Protein AF-A0A3S3PMH9-F1 (afdb_monomer)

Sequence (113 aa):
MSCTKAFTSRYGKGFGLFDTQSHFNIPNPVYGVIFYTTQLLICGFASSNLITNQIFMLLSLISNLLSLYLAYILFLLKTICIVCVALYTINFAMLIASIRRVNDIKKRKAKQE

Mean predicted aligned error: 6.06 Å

Radius of gyration: 16.72 Å; Cα contacts (8 Å, |Δi|>4): 84; chains: 1; bounding box: 39×24×50 Å

Solvent-accessible surface area (backbone atoms only — not comparable to full-atom values): 6188 Å² total; per-residue (Å²): 119,42,52,65,64,53,51,74,34,72,52,21,28,27,68,53,76,51,55,86,89,41,92,66,44,42,52,44,68,58,58,50,52,53,48,55,52,52,52,49,49,45,63,73,74,39,73,87,41,66,69,55,46,50,50,52,33,52,53,28,50,53,49,38,56,49,36,54,51,51,52,54,48,35,61,74,68,75,42,51,35,67,68,60,52,51,51,41,52,50,36,49,52,47,34,54,52,34,54,51,52,51,51,52,51,53,54,57,50,68,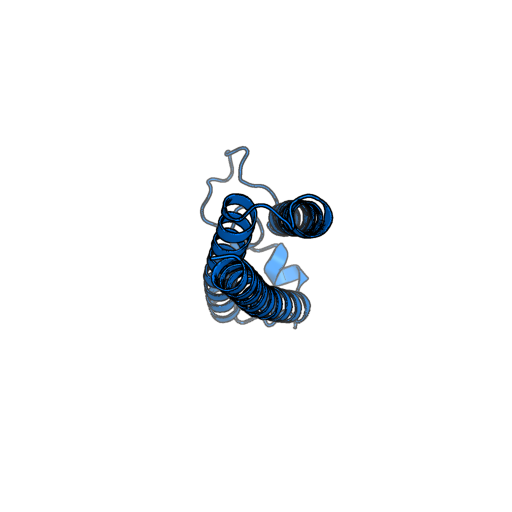72,75,110

Structure (mmCIF, N/CA/C/O backbone):
data_AF-A0A3S3PMH9-F1
#
_entry.id   AF-A0A3S3PMH9-F1
#
loop_
_atom_site.group_PDB
_atom_site.id
_atom_site.type_symbol
_atom_site.label_atom_id
_atom_site.label_alt_id
_atom_site.label_comp_id
_atom_site.label_asym_id
_atom_site.label_entity_id
_atom_site.label_seq_id
_atom_site.pdbx_PDB_ins_code
_atom_site.Cartn_x
_atom_site.Cartn_y
_atom_site.Cartn_z
_atom_site.occupancy
_atom_site.B_iso_or_equiv
_atom_site.auth_seq_id
_atom_site.auth_comp_id
_atom_site.auth_asym_id
_atom_site.auth_atom_id
_atom_site.pdbx_PDB_model_num
ATOM 1 N N . MET A 1 1 ? 1.229 -11.038 -19.593 1.00 62.34 1 MET A N 1
ATOM 2 C CA . MET A 1 1 ? 1.319 -11.158 -18.122 1.00 62.34 1 MET A CA 1
ATOM 3 C C . MET A 1 1 ? 2.782 -10.992 -17.718 1.00 62.34 1 MET A C 1
ATOM 5 O O . MET A 1 1 ? 3.521 -11.960 -17.782 1.00 62.34 1 MET A O 1
ATOM 9 N N . SER A 1 2 ? 3.258 -9.779 -17.416 1.00 78.44 2 SER A N 1
ATOM 10 C CA . SER A 1 2 ? 4.664 -9.572 -17.021 1.00 78.44 2 SER A CA 1
ATOM 11 C C . SER A 1 2 ? 4.746 -8.565 -15.886 1.00 78.44 2 SER A C 1
ATOM 13 O O . SER A 1 2 ? 4.559 -7.363 -16.087 1.00 78.44 2 SER A O 1
ATOM 15 N N . CYS A 1 3 ? 5.021 -9.076 -14.687 1.00 83.00 3 CYS A N 1
ATOM 16 C CA . CYS A 1 3 ? 5.271 -8.255 -13.508 1.00 83.00 3 CYS A CA 1
ATOM 17 C C . CYS A 1 3 ? 6.611 -7.524 -13.606 1.00 83.00 3 CYS A C 1
ATOM 19 O O . CYS A 1 3 ? 6.699 -6.376 -13.182 1.00 83.00 3 CYS A O 1
ATOM 21 N N . THR A 1 4 ? 7.612 -8.123 -14.259 1.00 85.25 4 THR A N 1
ATOM 22 C CA . THR A 1 4 ? 8.896 -7.470 -14.535 1.00 85.25 4 THR A CA 1
ATOM 23 C C . THR A 1 4 ? 8.684 -6.159 -15.281 1.00 85.25 4 THR A C 1
ATOM 25 O O . THR A 1 4 ? 9.148 -5.129 -14.817 1.00 85.25 4 THR A O 1
ATOM 28 N N . LYS A 1 5 ? 7.877 -6.158 -16.353 1.00 82.44 5 LYS A N 1
ATOM 29 C CA . LYS A 1 5 ? 7.584 -4.941 -17.128 1.00 82.44 5 LYS A CA 1
ATOM 30 C C . LYS A 1 5 ? 6.896 -3.850 -16.297 1.00 82.44 5 LYS A C 1
ATOM 32 O O . LYS A 1 5 ? 7.162 -2.670 -16.505 1.00 82.44 5 LYS A O 1
ATOM 37 N N . ALA A 1 6 ? 6.022 -4.231 -15.362 1.00 82.62 6 ALA A N 1
ATOM 38 C CA . ALA A 1 6 ? 5.381 -3.281 -14.455 1.00 82.62 6 ALA A CA 1
ATOM 39 C C . ALA A 1 6 ? 6.401 -2.658 -13.482 1.00 82.62 6 ALA A C 1
ATOM 41 O O . ALA A 1 6 ? 6.434 -1.437 -13.333 1.00 82.62 6 ALA A O 1
ATOM 42 N N . PHE A 1 7 ? 7.282 -3.470 -12.886 1.00 83.50 7 PHE A N 1
ATOM 43 C CA . PHE A 1 7 ? 8.285 -3.008 -11.919 1.00 83.50 7 PHE A CA 1
ATOM 44 C C . PHE A 1 7 ? 9.476 -2.269 -12.538 1.00 83.50 7 PHE A C 1
ATOM 46 O O . PHE A 1 7 ? 10.029 -1.380 -11.899 1.00 83.50 7 PHE A O 1
ATOM 53 N N . THR A 1 8 ? 9.867 -2.593 -13.771 1.00 83.88 8 THR A N 1
ATOM 54 C CA . THR A 1 8 ? 10.949 -1.891 -14.481 1.00 83.88 8 THR A CA 1
ATOM 55 C C . THR A 1 8 ? 10.478 -0.605 -15.155 1.00 83.88 8 THR A C 1
ATOM 57 O O . THR A 1 8 ? 11.298 0.151 -15.670 1.00 83.88 8 THR A O 1
ATOM 60 N N . SER A 1 9 ? 9.167 -0.352 -15.190 1.00 84.88 9 SER A N 1
ATOM 61 C CA . SER A 1 9 ? 8.626 0.896 -15.721 1.00 84.88 9 SER A CA 1
ATOM 62 C C . SER A 1 9 ? 8.984 2.091 -14.832 1.00 84.88 9 SER A C 1
ATOM 64 O O . SER A 1 9 ? 9.280 1.935 -13.646 1.00 84.88 9 SER A O 1
ATOM 66 N N . ARG A 1 10 ? 8.868 3.308 -15.379 1.00 82.25 10 ARG A N 1
ATOM 67 C CA . ARG A 1 10 ? 9.028 4.558 -14.612 1.00 82.25 10 ARG A CA 1
ATOM 68 C C . ARG A 1 10 ? 8.127 4.606 -13.372 1.00 82.25 10 ARG A C 1
ATOM 70 O O . ARG A 1 10 ? 8.512 5.185 -12.367 1.00 82.25 10 ARG A O 1
ATOM 77 N N . TYR A 1 11 ? 6.962 3.967 -13.428 1.00 84.25 11 TYR A N 1
ATOM 78 C CA . TYR A 1 11 ? 6.000 3.938 -12.330 1.00 84.25 11 TYR A CA 1
ATOM 79 C C . TYR A 1 11 ? 6.329 2.907 -11.251 1.00 84.25 11 TYR A C 1
ATOM 81 O O . TYR A 1 11 ? 5.714 2.942 -10.191 1.00 84.25 11 TYR A O 1
ATOM 89 N N . GLY A 1 12 ? 7.279 1.996 -11.493 1.00 83.12 12 GLY A N 1
ATOM 90 C CA . GLY A 1 12 ? 7.733 1.000 -10.518 1.00 83.12 12 GLY A CA 1
ATOM 91 C C . GLY A 1 12 ? 8.621 1.572 -9.407 1.00 83.12 12 GLY A C 1
ATOM 92 O O . GLY A 1 12 ? 8.861 0.887 -8.408 1.00 83.12 12 GLY A O 1
ATOM 93 N N . LYS A 1 13 ? 9.079 2.820 -9.559 1.00 86.06 13 LYS A N 1
ATOM 94 C CA . LYS A 1 13 ? 9.837 3.579 -8.560 1.00 86.06 13 LYS A CA 1
ATOM 95 C C . LYS A 1 13 ? 9.110 4.881 -8.238 1.00 86.06 13 LYS A C 1
ATOM 97 O O . LYS A 1 13 ? 8.632 5.556 -9.149 1.00 86.06 13 LYS A O 1
ATOM 102 N N . GLY A 1 14 ? 8.991 5.205 -6.951 1.00 83.56 14 GLY A N 1
ATOM 103 C CA . GLY A 1 14 ? 8.371 6.444 -6.475 1.00 83.56 14 GLY A CA 1
ATOM 104 C C . GLY A 1 14 ? 6.983 6.731 -7.066 1.00 83.56 14 GLY A C 1
ATOM 105 O O . GLY A 1 14 ? 6.631 7.893 -7.263 1.00 83.56 14 GLY A O 1
ATOM 106 N N . PHE A 1 15 ? 6.224 5.696 -7.444 1.00 84.44 15 PHE A N 1
ATOM 107 C CA . PHE A 1 15 ? 4.929 5.805 -8.133 1.00 84.44 15 PHE A CA 1
ATOM 108 C C . PHE A 1 15 ? 4.951 6.605 -9.452 1.00 84.44 15 PHE A C 1
ATOM 110 O O . PHE A 1 15 ? 3.898 6.940 -9.984 1.00 84.44 15 PHE A O 1
ATOM 117 N N . GLY A 1 16 ? 6.134 6.907 -9.999 1.00 81.62 16 GLY A N 1
ATOM 118 C CA . GLY A 1 16 ? 6.307 7.813 -11.138 1.00 81.62 16 GLY A CA 1
ATOM 119 C C . GLY A 1 16 ? 5.986 9.284 -10.842 1.00 81.62 16 GLY A C 1
ATOM 120 O O . GLY A 1 16 ? 5.883 10.066 -11.787 1.00 81.62 16 GLY A O 1
ATOM 121 N N . LEU A 1 17 ? 5.830 9.654 -9.565 1.00 80.81 17 LEU A N 1
ATOM 122 C CA . LEU A 1 17 ? 5.522 11.015 -9.107 1.00 80.81 17 LEU A CA 1
ATOM 123 C C . LEU A 1 17 ? 6.774 11.788 -8.671 1.00 80.81 17 LEU A C 1
ATOM 125 O O . LEU A 1 17 ? 6.801 13.012 -8.762 1.00 80.81 17 LEU A O 1
ATOM 129 N N . PHE A 1 18 ? 7.804 11.082 -8.202 1.00 80.44 18 PHE A N 1
ATOM 130 C CA . PHE A 1 18 ? 9.046 11.688 -7.721 1.00 80.44 18 PHE A CA 1
ATOM 131 C C . PHE A 1 18 ? 10.108 11.768 -8.823 1.00 80.44 18 PHE A C 1
ATOM 133 O O . PHE A 1 18 ? 10.189 10.899 -9.696 1.00 80.44 18 PHE A O 1
ATOM 140 N N . ASP A 1 19 ? 10.928 12.823 -8.780 1.00 75.88 19 ASP A N 1
ATOM 141 C CA . ASP A 1 19 ? 12.045 12.991 -9.708 1.00 75.88 19 ASP A CA 1
ATOM 142 C C . ASP A 1 19 ? 13.160 11.967 -9.445 1.00 75.88 19 ASP A C 1
ATOM 144 O O . ASP A 1 19 ? 13.362 11.500 -8.323 1.00 75.88 19 ASP A O 1
ATOM 148 N N . THR A 1 20 ? 13.901 11.623 -10.495 1.00 69.69 20 THR A N 1
ATOM 149 C CA . THR A 1 20 ? 14.892 10.543 -10.494 1.00 69.69 20 THR A CA 1
ATOM 150 C C . THR A 1 20 ? 16.061 10.763 -9.538 1.00 69.69 20 THR A C 1
ATOM 152 O O . THR A 1 20 ? 16.613 9.782 -9.043 1.00 69.69 20 THR A O 1
ATOM 155 N N . GLN A 1 21 ? 16.385 12.026 -9.251 1.00 73.12 21 GLN A N 1
ATOM 156 C CA . GLN A 1 21 ? 17.439 12.453 -8.326 1.00 73.12 21 GLN A CA 1
ATOM 157 C C . GLN A 1 21 ? 16.965 12.528 -6.864 1.00 73.12 21 GLN A C 1
ATOM 159 O O . GLN A 1 21 ? 17.762 12.763 -5.960 1.00 73.12 21 GLN A O 1
ATOM 164 N N . SER A 1 22 ? 15.667 12.352 -6.603 1.00 74.56 22 SER A N 1
ATOM 165 C CA . SER A 1 22 ? 15.126 12.442 -5.249 1.00 74.56 22 SER A CA 1
ATOM 166 C C . SER A 1 22 ? 15.400 11.165 -4.450 1.00 74.56 22 SER A C 1
ATOM 168 O O . SER A 1 22 ? 15.203 10.056 -4.947 1.00 74.56 22 SER A O 1
ATOM 170 N N . HIS A 1 23 ? 15.742 11.307 -3.165 1.00 77.44 23 HIS A N 1
ATOM 171 C CA . HIS A 1 23 ? 15.845 10.183 -2.220 1.00 77.44 23 HIS A CA 1
ATOM 172 C C . HIS A 1 23 ? 14.540 9.371 -2.091 1.00 77.44 23 HIS A C 1
ATOM 174 O O . HIS A 1 23 ? 14.573 8.216 -1.673 1.00 77.44 23 HIS A O 1
ATOM 180 N N . PHE A 1 24 ? 13.396 9.945 -2.485 1.00 78.00 24 PHE A N 1
ATOM 181 C CA . PHE A 1 24 ? 12.095 9.270 -2.520 1.00 78.00 24 PHE A CA 1
ATOM 182 C C . PHE A 1 24 ? 11.854 8.462 -3.810 1.00 78.00 24 PHE A C 1
ATOM 184 O O . PHE A 1 24 ? 10.797 7.865 -3.985 1.00 78.00 24 PHE A O 1
ATOM 191 N N . ASN A 1 25 ? 12.820 8.377 -4.724 1.00 83.50 25 ASN A N 1
ATOM 192 C CA . ASN A 1 25 ? 12.714 7.536 -5.917 1.00 83.50 25 ASN A CA 1
ATOM 193 C C . ASN A 1 25 ? 13.141 6.077 -5.649 1.00 83.50 25 ASN A C 1
ATOM 195 O O . ASN A 1 25 ? 13.967 5.495 -6.357 1.00 83.50 25 ASN A O 1
ATOM 199 N N . ILE A 1 26 ? 12.583 5.473 -4.601 1.0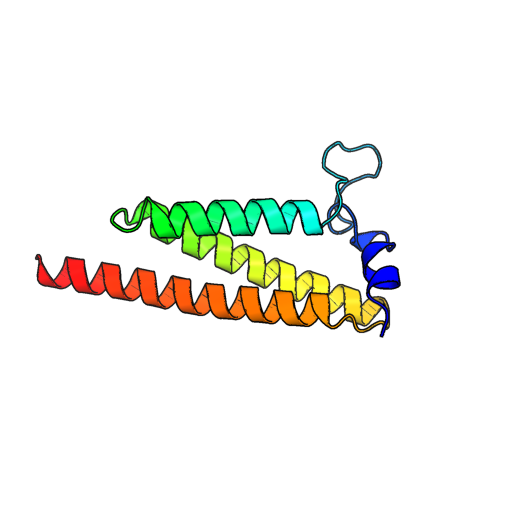0 87.56 26 ILE A N 1
ATOM 200 C CA . ILE A 1 26 ? 12.822 4.069 -4.244 1.00 87.56 26 ILE A CA 1
ATOM 201 C C . ILE A 1 26 ? 11.744 3.149 -4.847 1.00 87.56 26 ILE A C 1
ATOM 203 O O . ILE A 1 26 ? 10.661 3.615 -5.214 1.00 87.56 26 ILE A O 1
ATOM 207 N N . PRO A 1 27 ? 12.007 1.835 -4.989 1.00 88.56 27 PRO A N 1
ATOM 208 C CA . PRO A 1 27 ? 11.042 0.900 -5.566 1.00 88.56 27 PRO A CA 1
ATOM 209 C C . PRO A 1 27 ? 9.722 0.851 -4.781 1.00 88.56 27 PRO A C 1
ATOM 211 O O . PRO A 1 27 ? 9.731 0.733 -3.556 1.00 88.56 27 PRO A O 1
ATOM 214 N N . ASN A 1 28 ? 8.583 0.836 -5.483 1.00 90.25 28 ASN A N 1
ATOM 215 C CA . ASN A 1 28 ? 7.246 0.778 -4.870 1.00 90.25 28 ASN A CA 1
ATOM 216 C C . ASN A 1 28 ? 7.060 -0.350 -3.831 1.00 90.25 28 ASN A C 1
ATOM 218 O O . ASN A 1 28 ? 6.422 -0.102 -2.806 1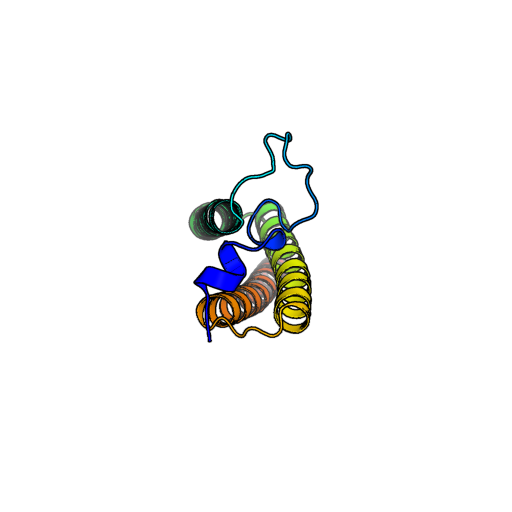.00 90.25 28 ASN A O 1
ATOM 222 N N . PRO A 1 29 ? 7.610 -1.571 -4.027 1.00 89.06 29 PRO A N 1
ATOM 223 C CA . PRO A 1 29 ? 7.522 -2.631 -3.024 1.00 89.06 29 PRO A CA 1
ATOM 224 C C . PRO A 1 29 ? 8.068 -2.243 -1.650 1.00 89.06 29 PRO A C 1
ATOM 226 O O . PRO A 1 29 ? 7.540 -2.714 -0.650 1.00 89.06 29 PRO A O 1
ATOM 229 N N . VAL A 1 30 ? 9.076 -1.365 -1.579 1.00 91.06 30 VAL A N 1
ATOM 230 C CA . VAL A 1 30 ? 9.654 -0.913 -0.304 1.00 91.06 30 VAL A CA 1
ATOM 231 C C . VAL A 1 30 ? 8.615 -0.138 0.506 1.00 91.06 30 VAL A C 1
ATOM 233 O O . VAL A 1 30 ? 8.425 -0.423 1.686 1.00 91.06 30 VAL A O 1
ATOM 236 N N . TYR A 1 31 ? 7.863 0.762 -0.138 1.00 90.06 31 TYR A N 1
ATOM 237 C CA . TYR A 1 31 ? 6.735 1.448 0.502 1.00 90.06 31 TYR A CA 1
ATOM 238 C C . TYR A 1 31 ? 5.672 0.465 0.989 1.00 90.06 31 TYR A C 1
ATOM 240 O O . TYR A 1 31 ? 5.148 0.624 2.087 1.00 90.06 31 TYR A O 1
ATOM 248 N N . GLY A 1 32 ? 5.385 -0.572 0.197 1.00 91.00 32 GLY A N 1
ATOM 249 C CA . GLY A 1 32 ? 4.459 -1.636 0.583 1.00 91.00 32 GLY A CA 1
ATOM 250 C C . GLY A 1 32 ? 4.916 -2.385 1.836 1.00 91.00 32 GLY A C 1
ATOM 251 O O . GLY A 1 32 ? 4.127 -2.564 2.758 1.00 91.00 32 GLY A O 1
ATOM 252 N N . VAL A 1 33 ? 6.189 -2.782 1.909 1.00 92.25 33 VAL A N 1
ATOM 253 C CA . VAL A 1 33 ? 6.750 -3.477 3.081 1.00 92.25 33 VAL A CA 1
ATOM 254 C C . VAL A 1 33 ? 6.662 -2.605 4.330 1.00 92.25 33 VAL A C 1
ATOM 256 O O . VAL A 1 33 ? 6.207 -3.084 5.370 1.00 92.25 33 VAL A O 1
ATOM 259 N N . ILE A 1 34 ? 7.041 -1.328 4.229 1.00 92.75 34 ILE A N 1
ATOM 260 C CA . ILE A 1 34 ? 6.940 -0.377 5.345 1.00 92.75 34 ILE A CA 1
ATOM 261 C C . ILE A 1 34 ? 5.480 -0.260 5.793 1.00 92.75 34 ILE A C 1
ATOM 263 O O . ILE A 1 34 ? 5.186 -0.438 6.973 1.00 92.75 34 ILE A O 1
ATOM 267 N N . PHE A 1 35 ? 4.560 -0.058 4.847 1.00 92.00 35 PHE A N 1
ATOM 268 C CA . PHE A 1 35 ? 3.129 0.046 5.113 1.00 92.00 3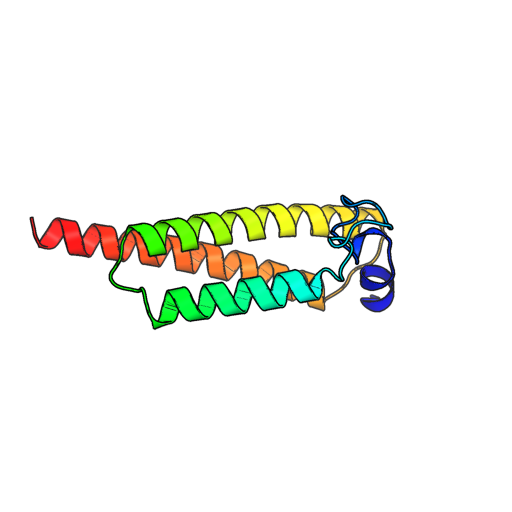5 PHE A CA 1
ATOM 269 C C . PHE A 1 35 ? 2.583 -1.185 5.844 1.00 92.00 35 PHE A C 1
ATOM 271 O O . PHE A 1 35 ? 2.024 -1.049 6.931 1.00 92.00 35 PHE A O 1
ATOM 278 N N . TYR A 1 36 ? 2.778 -2.391 5.302 1.00 92.00 36 TYR A N 1
ATOM 279 C CA . TYR A 1 36 ? 2.256 -3.615 5.913 1.00 92.00 36 TYR A CA 1
ATOM 280 C C . TYR A 1 36 ? 2.883 -3.896 7.282 1.00 92.00 36 TYR A C 1
ATOM 282 O O . TYR A 1 36 ? 2.181 -4.349 8.186 1.00 92.00 36 TYR A O 1
ATOM 290 N N . THR A 1 37 ? 4.167 -3.575 7.467 1.00 92.69 37 THR A N 1
ATOM 291 C CA . THR A 1 37 ? 4.847 -3.711 8.764 1.00 92.69 37 THR A CA 1
ATOM 292 C C . THR A 1 37 ? 4.243 -2.765 9.801 1.00 92.69 37 THR A C 1
ATOM 294 O O . THR A 1 37 ? 3.868 -3.204 10.887 1.00 92.69 37 THR A O 1
ATOM 297 N N . THR A 1 38 ? 4.065 -1.483 9.468 1.00 90.44 38 THR A N 1
ATOM 298 C CA . THR A 1 38 ? 3.417 -0.506 10.359 1.00 90.44 38 THR A CA 1
ATOM 299 C C . THR A 1 38 ? 1.991 -0.930 10.710 1.00 90.44 38 THR A C 1
ATOM 301 O O . THR A 1 38 ? 1.589 -0.875 11.872 1.00 90.44 38 THR A O 1
ATOM 304 N N . GLN A 1 39 ? 1.237 -1.413 9.725 1.00 89.50 39 GLN A N 1
ATOM 305 C CA . GLN A 1 39 ? -0.143 -1.851 9.893 1.00 89.50 39 GLN A CA 1
ATOM 306 C C . GLN A 1 39 ? -0.242 -3.082 10.811 1.00 89.50 39 GLN A C 1
ATOM 308 O O . GLN A 1 39 ? -1.123 -3.150 11.673 1.00 89.50 39 GLN A O 1
ATOM 313 N N . LEU A 1 40 ? 0.700 -4.023 10.694 1.00 90.19 40 LEU A N 1
ATOM 314 C CA . LEU A 1 40 ? 0.813 -5.176 11.586 1.00 90.19 40 LEU A CA 1
ATOM 315 C C . LEU A 1 40 ? 1.127 -4.751 13.029 1.00 90.19 40 LEU A C 1
ATOM 317 O O . LEU A 1 40 ? 0.472 -5.221 13.960 1.00 90.19 40 LEU A O 1
ATOM 321 N N . LEU A 1 41 ? 2.073 -3.825 13.217 1.00 90.06 41 LEU A N 1
ATOM 322 C CA . LEU A 1 41 ? 2.430 -3.303 14.540 1.00 90.06 41 LEU A CA 1
ATOM 323 C C . LEU A 1 41 ? 1.249 -2.591 15.209 1.00 90.06 41 LEU A C 1
ATOM 325 O O . LEU A 1 41 ? 0.957 -2.842 16.378 1.00 90.06 41 LEU A O 1
ATOM 329 N N . ILE A 1 42 ? 0.517 -1.761 14.463 1.00 87.31 42 ILE A N 1
ATOM 330 C CA . ILE A 1 42 ? -0.695 -1.101 14.964 1.00 87.31 42 ILE A CA 1
ATOM 331 C C . ILE A 1 42 ? -1.744 -2.139 15.382 1.00 87.31 42 ILE A C 1
ATOM 333 O O . ILE A 1 42 ? -2.341 -2.028 16.456 1.00 87.31 42 ILE A O 1
ATOM 337 N N . CYS A 1 43 ? -1.948 -3.163 14.552 1.00 84.06 43 CYS A N 1
ATOM 338 C CA . CYS A 1 43 ? -2.906 -4.227 14.816 1.00 84.06 43 CYS A CA 1
ATOM 339 C C . CYS A 1 43 ? -2.587 -4.986 16.116 1.00 84.06 43 CYS A C 1
ATOM 341 O O . CYS A 1 43 ? -3.513 -5.245 16.892 1.00 84.06 43 CYS A O 1
ATOM 343 N N . GLY A 1 44 ? -1.307 -5.307 16.346 1.00 84.12 44 GLY A N 1
ATOM 344 C CA . GLY A 1 44 ? -0.837 -6.092 17.490 1.00 84.12 44 GLY A CA 1
ATOM 345 C C . GLY A 1 44 ? -0.718 -5.308 18.798 1.00 84.12 44 GLY A C 1
ATOM 346 O O . GLY A 1 44 ? -1.169 -5.787 19.833 1.00 84.12 44 GLY A O 1
ATOM 347 N N . PHE A 1 45 ? -0.157 -4.096 18.767 1.00 79.06 45 PHE A N 1
ATOM 348 C CA . PHE A 1 45 ? 0.193 -3.362 19.992 1.00 79.06 45 PHE A CA 1
ATOM 349 C C . PHE A 1 45 ? -0.835 -2.312 20.417 1.00 79.06 45 PHE A C 1
ATOM 351 O O . PHE A 1 45 ? -0.932 -1.991 21.598 1.00 79.06 45 PHE A O 1
ATOM 358 N N . ALA A 1 46 ? -1.617 -1.761 19.488 1.00 70.69 46 ALA A N 1
ATOM 359 C CA . ALA A 1 46 ? -2.399 -0.550 19.739 1.00 70.69 46 ALA A CA 1
ATOM 360 C C . ALA A 1 46 ? -3.916 -0.750 19.577 1.00 70.69 46 ALA A C 1
ATOM 362 O O . ALA A 1 46 ? -4.657 0.180 19.248 1.00 70.69 46 ALA A O 1
ATOM 363 N N . SER A 1 47 ? -4.406 -1.966 19.851 1.00 67.94 47 SER A N 1
ATOM 364 C CA . SER A 1 47 ? -5.816 -2.321 19.658 1.00 67.94 47 SER A CA 1
ATOM 365 C C . SER A 1 47 ? -6.804 -1.517 20.504 1.00 67.94 47 SER A C 1
ATOM 367 O O . SER A 1 47 ? -7.949 -1.355 20.087 1.00 67.94 47 SER A O 1
ATOM 369 N N . SER A 1 48 ? -6.401 -1.044 21.681 1.00 69.88 48 SER A N 1
ATOM 370 C CA . SER A 1 48 ? -7.279 -0.353 22.633 1.00 69.88 48 SER A CA 1
ATOM 371 C C . SER A 1 48 ? -7.449 1.142 22.3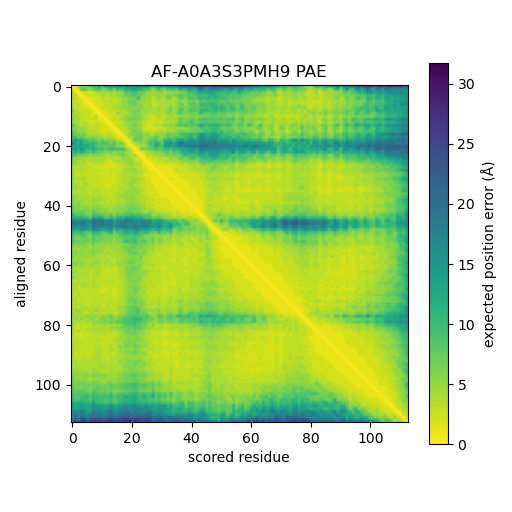41 1.00 69.88 48 SER A C 1
ATOM 373 O O . SER A 1 48 ? -8.415 1.749 22.802 1.00 69.88 48 SER A O 1
ATOM 375 N N . ASN A 1 49 ? -6.555 1.742 21.549 1.00 78.88 49 ASN A N 1
ATOM 376 C CA . ASN A 1 49 ? -6.514 3.187 21.340 1.00 78.88 49 ASN A CA 1
ATOM 377 C C . ASN A 1 49 ? -7.320 3.603 20.103 1.00 78.88 49 ASN A C 1
ATOM 379 O O . ASN A 1 49 ? -7.011 3.218 18.975 1.00 78.88 49 ASN A O 1
ATOM 383 N N . LEU A 1 50 ? -8.343 4.440 20.290 1.00 78.81 50 LEU A N 1
ATOM 384 C CA . LEU A 1 50 ? -9.193 4.930 19.193 1.00 78.81 50 LEU A CA 1
ATOM 385 C C . LEU A 1 50 ? -8.418 5.696 18.126 1.00 78.81 50 LEU A C 1
ATOM 387 O O . LEU A 1 50 ? -8.638 5.464 16.941 1.00 78.81 50 LEU A O 1
ATOM 391 N N . ILE A 1 51 ? -7.505 6.570 18.549 1.00 83.38 51 ILE A N 1
ATOM 392 C CA . ILE A 1 51 ? -6.691 7.399 17.651 1.00 83.38 51 ILE A CA 1
ATOM 393 C C . ILE A 1 51 ? -5.868 6.502 16.722 1.00 83.38 51 ILE A C 1
ATOM 395 O O . ILE A 1 51 ? -5.872 6.677 15.507 1.00 83.38 51 ILE A O 1
ATOM 399 N N . THR A 1 52 ? -5.228 5.470 17.272 1.00 85.69 52 THR A N 1
ATOM 400 C CA . THR A 1 52 ? -4.418 4.538 16.486 1.00 85.69 52 THR A CA 1
ATOM 401 C C . THR A 1 52 ? -5.260 3.741 15.487 1.00 85.69 52 THR A C 1
ATOM 403 O O . THR A 1 52 ? -4.847 3.545 14.347 1.00 85.69 52 THR A O 1
ATOM 406 N N . ASN A 1 53 ? -6.476 3.339 15.866 1.00 83.38 53 ASN A N 1
ATOM 407 C CA . ASN A 1 53 ? -7.400 2.668 14.949 1.00 83.38 53 ASN A CA 1
ATOM 408 C C . ASN A 1 53 ? -7.951 3.613 13.860 1.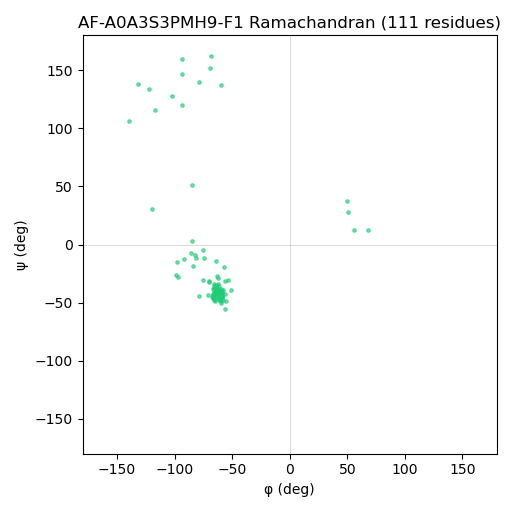00 83.38 53 ASN A C 1
ATOM 410 O O . ASN A 1 53 ? -8.199 3.171 12.738 1.00 83.38 53 ASN A O 1
ATOM 414 N N . GLN A 1 54 ? -8.109 4.910 14.144 1.00 85.62 54 GLN A N 1
ATOM 415 C CA . GLN A 1 54 ? -8.438 5.911 13.122 1.00 85.62 54 GLN A CA 1
ATOM 416 C C . GLN A 1 54 ? -7.286 6.097 12.126 1.00 85.62 54 GLN A C 1
ATOM 418 O O . GLN A 1 54 ? -7.525 6.093 10.920 1.00 85.62 54 GLN A O 1
ATOM 423 N N . ILE A 1 55 ? -6.040 6.175 12.608 1.00 88.06 55 ILE A N 1
ATOM 424 C CA . ILE A 1 55 ? -4.843 6.222 11.753 1.00 88.06 55 ILE A CA 1
ATOM 425 C C . ILE A 1 55 ? -4.765 4.969 10.871 1.00 88.06 55 ILE A C 1
ATOM 427 O O . ILE A 1 55 ? -4.565 5.080 9.665 1.00 88.06 55 ILE A O 1
ATOM 431 N N . PHE A 1 56 ? -5.001 3.783 11.440 1.00 88.88 56 PHE A N 1
ATOM 432 C CA . PHE A 1 56 ? -5.049 2.516 10.702 1.00 88.88 56 PHE A CA 1
ATOM 433 C C . PHE A 1 56 ? -6.076 2.542 9.557 1.00 88.88 56 PHE A C 1
ATOM 435 O O . PHE A 1 56 ? -5.788 2.066 8.453 1.00 88.88 56 PHE A O 1
ATOM 442 N N . MET A 1 57 ? -7.263 3.110 9.799 1.00 88.88 57 MET A N 1
ATOM 443 C CA . MET A 1 57 ? -8.297 3.280 8.774 1.00 88.88 57 MET A CA 1
ATOM 444 C C . MET A 1 57 ? -7.850 4.261 7.682 1.00 88.88 57 MET A C 1
ATOM 446 O O . MET A 1 57 ? -7.965 3.942 6.500 1.00 88.88 57 MET A O 1
ATOM 450 N N . LEU A 1 58 ? -7.302 5.420 8.062 1.00 91.25 58 LEU A N 1
ATOM 451 C CA . LEU A 1 58 ? -6.831 6.434 7.116 1.00 91.25 58 LEU A CA 1
ATOM 452 C C . LEU A 1 58 ? -5.721 5.884 6.208 1.00 91.25 58 LEU A C 1
ATOM 454 O O . LEU A 1 58 ? -5.783 6.037 4.990 1.00 91.25 58 LEU A O 1
ATOM 458 N N . LEU A 1 59 ? -4.750 5.176 6.787 1.00 90.56 59 LEU A N 1
ATOM 459 C CA . LEU A 1 59 ? -3.684 4.492 6.055 1.00 90.56 59 LEU A CA 1
ATOM 460 C C . LEU A 1 59 ? -4.247 3.455 5.070 1.00 90.56 59 LEU A C 1
ATOM 462 O O . LEU A 1 59 ? -3.830 3.411 3.911 1.00 90.56 59 LEU A O 1
ATOM 466 N N . SER A 1 60 ? -5.240 2.665 5.493 1.00 91.06 60 SER A N 1
ATOM 467 C CA . SER A 1 60 ? -5.909 1.686 4.620 1.00 91.06 60 SER A CA 1
ATOM 468 C C . SER A 1 60 ? -6.643 2.356 3.453 1.00 91.06 60 SER A C 1
ATOM 470 O O . SER A 1 60 ? -6.611 1.848 2.330 1.00 91.06 60 SER A O 1
ATOM 472 N N . LEU A 1 61 ? -7.279 3.507 3.693 1.00 92.94 61 LEU A N 1
ATOM 473 C CA . LEU A 1 61 ? -7.965 4.286 2.661 1.00 92.94 61 LEU A CA 1
ATOM 474 C C . LEU A 1 61 ? -6.975 4.833 1.625 1.00 92.94 61 LEU A C 1
ATOM 476 O O . LEU A 1 61 ? -7.179 4.647 0.426 1.00 92.94 61 LEU A O 1
ATOM 480 N N . ILE A 1 62 ? -5.876 5.440 2.082 1.00 92.06 62 ILE A N 1
ATOM 481 C CA . ILE A 1 62 ? -4.811 5.955 1.208 1.00 92.06 62 ILE A CA 1
ATOM 482 C C . ILE A 1 62 ? -4.228 4.823 0.352 1.00 92.06 62 ILE A C 1
ATOM 484 O O . ILE A 1 62 ? -4.078 4.984 -0.858 1.00 92.06 62 ILE A O 1
ATOM 488 N N . SER A 1 63 ? -3.970 3.653 0.944 1.00 91.69 63 SER A N 1
ATOM 489 C CA . SER A 1 63 ? -3.461 2.484 0.212 1.00 91.69 63 SER A CA 1
ATOM 490 C C . SER A 1 63 ? -4.432 1.989 -0.873 1.00 91.69 63 SER A C 1
ATOM 492 O O . SER A 1 63 ? -4.008 1.562 -1.951 1.00 91.69 63 SER A O 1
ATOM 494 N N . ASN A 1 64 ? -5.746 2.101 -0.653 1.00 92.62 64 ASN A N 1
ATOM 495 C CA . ASN A 1 64 ? -6.751 1.768 -1.669 1.00 92.62 64 ASN A CA 1
ATOM 496 C C . ASN A 1 64 ? -6.791 2.785 -2.812 1.00 92.62 64 ASN A C 1
ATOM 498 O O . ASN A 1 64 ? -6.808 2.382 -3.974 1.00 92.62 64 ASN A O 1
ATOM 502 N N . LEU A 1 65 ? -6.743 4.086 -2.509 1.00 93.50 65 LEU A N 1
ATOM 503 C CA . LEU A 1 65 ? -6.644 5.132 -3.535 1.00 93.50 65 LEU A CA 1
ATOM 504 C C . LEU A 1 65 ? -5.387 4.945 -4.393 1.00 93.50 65 LEU A C 1
ATOM 506 O O . LEU A 1 65 ? -5.443 5.015 -5.620 1.00 93.50 65 LEU A O 1
ATOM 510 N N . LEU A 1 66 ? -4.268 4.622 -3.747 1.00 90.81 66 LEU A N 1
ATOM 511 C CA . LEU A 1 66 ? -3.019 4.313 -4.427 1.00 90.81 66 LEU A CA 1
ATOM 512 C C . LEU A 1 66 ? -3.144 3.049 -5.289 1.00 90.81 66 LEU A C 1
ATOM 514 O O . LEU A 1 66 ? -2.697 3.036 -6.429 1.00 90.81 66 LEU A O 1
ATOM 518 N N . SER A 1 67 ? -3.816 2.006 -4.801 1.00 91.62 67 SER A N 1
ATOM 519 C CA . SER A 1 67 ? -4.071 0.783 -5.578 1.00 91.62 67 SER A CA 1
ATOM 520 C C . SER A 1 67 ? -4.894 1.060 -6.842 1.00 91.62 67 SER A C 1
ATOM 522 O O . SER A 1 67 ? -4.548 0.549 -7.905 1.00 91.62 67 SER A O 1
ATOM 524 N N . LEU A 1 68 ? -5.920 1.917 -6.763 1.00 92.12 68 LEU A N 1
ATOM 525 C CA . LEU A 1 68 ? -6.690 2.370 -7.930 1.00 92.12 68 LEU A CA 1
ATOM 526 C C . LEU A 1 68 ? -5.814 3.143 -8.926 1.00 92.12 68 LEU A C 1
ATOM 528 O O . LEU A 1 68 ? -5.892 2.899 -10.131 1.00 92.12 68 LEU A O 1
ATOM 532 N N . TYR A 1 69 ? -4.940 4.023 -8.429 1.00 90.81 69 TYR A N 1
ATOM 533 C CA . TYR A 1 69 ? -3.979 4.747 -9.262 1.00 90.81 69 TYR A CA 1
ATOM 534 C C . TYR A 1 69 ? -3.034 3.792 -10.002 1.00 90.81 69 TYR A C 1
ATOM 536 O O . TYR A 1 69 ? -2.912 3.873 -11.225 1.00 90.81 69 TYR A O 1
ATOM 544 N N . LEU A 1 70 ? -2.403 2.839 -9.305 1.00 88.75 70 LEU A N 1
ATOM 545 C CA . LEU A 1 70 ? -1.532 1.878 -9.981 1.00 88.75 70 LEU A CA 1
ATOM 546 C C . LEU A 1 70 ? -2.318 0.965 -10.934 1.00 88.75 70 LEU A C 1
ATOM 548 O O . LEU A 1 70 ? -1.802 0.638 -11.999 1.00 88.75 70 LEU A O 1
ATOM 552 N N . ALA A 1 71 ? -3.554 0.577 -10.610 1.00 89.50 71 ALA A N 1
ATOM 553 C CA . ALA A 1 71 ? -4.393 -0.205 -11.518 1.00 89.50 71 ALA A CA 1
ATOM 554 C C . ALA A 1 71 ? -4.652 0.543 -12.839 1.00 89.50 71 ALA A C 1
ATOM 556 O O . ALA A 1 71 ? -4.527 -0.048 -13.915 1.00 89.50 71 ALA A O 1
ATOM 557 N N . TYR A 1 72 ? -4.913 1.852 -12.771 1.00 90.00 72 TYR A N 1
ATOM 558 C CA . TYR A 1 72 ? -5.005 2.714 -13.952 1.00 90.00 72 TYR A CA 1
ATOM 559 C C . TYR A 1 72 ? -3.690 2.742 -14.751 1.00 90.00 72 TYR A C 1
ATOM 561 O O . TYR A 1 72 ? -3.694 2.650 -15.979 1.00 90.00 72 TYR A O 1
ATOM 569 N N . ILE A 1 73 ? -2.545 2.778 -14.070 1.00 88.38 73 ILE A N 1
ATOM 570 C CA . ILE A 1 73 ? -1.228 2.716 -14.718 1.00 88.38 73 ILE A CA 1
ATOM 571 C C . ILE A 1 73 ? -1.000 1.368 -15.415 1.00 88.38 73 ILE A C 1
ATOM 573 O O . ILE A 1 73 ? -0.524 1.341 -16.548 1.00 88.38 73 ILE A O 1
ATOM 577 N N . LEU A 1 74 ? -1.361 0.242 -14.792 1.00 87.00 74 LEU A N 1
ATOM 578 C CA . LEU A 1 74 ? -1.260 -1.079 -15.427 1.00 87.00 74 LEU A CA 1
ATOM 579 C C . LEU A 1 74 ? -2.079 -1.142 -16.724 1.00 87.00 74 LEU A C 1
ATOM 581 O O . LEU A 1 74 ? -1.610 -1.700 -17.722 1.00 87.00 74 LEU A O 1
ATOM 585 N N . PHE A 1 75 ? -3.265 -0.525 -16.721 1.00 86.81 75 PHE A N 1
ATOM 586 C CA . PHE A 1 75 ? -4.098 -0.390 -17.913 1.00 86.81 75 PHE A CA 1
ATOM 587 C C . PHE A 1 75 ? -3.386 0.419 -19.008 1.00 86.81 75 PHE A C 1
ATOM 589 O O . PHE A 1 75 ? -3.305 -0.034 -20.152 1.00 86.81 75 PHE A O 1
ATOM 596 N N . LEU A 1 76 ? -2.771 1.551 -18.651 1.00 88.00 76 LEU A N 1
ATOM 597 C CA . LEU A 1 76 ? -1.987 2.376 -19.577 1.00 88.00 76 LEU A CA 1
ATOM 598 C C . LEU A 1 76 ? -0.779 1.621 -20.165 1.00 88.00 76 LEU A C 1
ATOM 600 O O . LEU A 1 76 ? -0.483 1.741 -21.353 1.00 88.00 76 LEU A O 1
ATOM 604 N N . LEU A 1 77 ? -0.104 0.795 -19.359 1.00 86.19 77 LEU A N 1
ATOM 605 C CA . LEU A 1 77 ? 1.051 -0.011 -19.777 1.00 86.19 77 LEU A CA 1
ATOM 606 C C . LEU A 1 77 ? 0.673 -1.238 -20.625 1.00 86.19 77 LEU A C 1
ATOM 608 O O . LEU A 1 77 ? 1.571 -1.949 -21.096 1.00 86.19 77 LEU A O 1
ATOM 612 N N . LYS A 1 78 ? -0.629 -1.508 -20.808 1.00 85.69 78 LYS A N 1
ATOM 613 C CA . LYS A 1 78 ? -1.170 -2.686 -21.508 1.00 85.69 78 LYS A CA 1
ATOM 614 C C . LYS A 1 78 ? -0.545 -3.997 -21.010 1.00 85.69 78 LYS A C 1
ATOM 616 O O . LYS A 1 78 ? -0.264 -4.909 -21.787 1.00 85.69 78 LYS A O 1
ATOM 621 N N . THR A 1 79 ? -0.278 -4.085 -19.705 1.00 85.19 79 THR A N 1
ATOM 622 C CA . THR A 1 79 ? 0.267 -5.286 -19.063 1.00 85.19 79 THR A CA 1
ATOM 623 C C . THR A 1 79 ? -0.537 -5.622 -17.821 1.00 85.19 79 THR A C 1
ATOM 625 O O . THR A 1 79 ? -0.876 -4.756 -17.021 1.00 85.19 79 THR A O 1
ATOM 628 N N . ILE A 1 80 ? -0.808 -6.907 -17.637 1.00 84.00 80 ILE A N 1
ATOM 629 C CA . ILE A 1 80 ? -1.439 -7.420 -16.425 1.00 84.00 80 ILE A CA 1
ATOM 630 C C . ILE A 1 80 ? -0.338 -8.048 -15.566 1.00 84.00 80 ILE A C 1
ATOM 632 O O . ILE A 1 80 ? 0.435 -8.885 -16.052 1.00 84.00 80 ILE A O 1
ATOM 636 N N . CYS A 1 81 ? -0.261 -7.640 -14.298 1.00 88.62 81 CYS A N 1
ATOM 637 C CA . CYS A 1 81 ? 0.577 -8.278 -13.287 1.00 88.62 81 CYS A CA 1
ATOM 638 C C . CYS A 1 81 ? -0.302 -8.849 -12.175 1.00 88.62 81 CYS A C 1
ATOM 640 O O . CYS A 1 81 ? -0.947 -8.106 -11.437 1.00 88.62 81 CYS A O 1
ATOM 642 N N . ILE A 1 82 ? -0.290 -10.174 -12.037 1.00 88.88 82 ILE A N 1
ATOM 643 C CA . ILE A 1 82 ? -1.125 -10.887 -11.066 1.00 88.88 82 ILE A CA 1
ATOM 644 C C . ILE A 1 82 ? -0.749 -10.569 -9.615 1.00 88.88 82 ILE A C 1
ATOM 646 O O . ILE A 1 82 ? -1.626 -10.459 -8.767 1.00 88.88 82 ILE A O 1
ATOM 650 N N . VAL A 1 83 ? 0.540 -10.337 -9.343 1.00 90.44 83 VAL A N 1
ATOM 651 C CA . VAL A 1 83 ? 1.025 -9.958 -8.007 1.00 90.44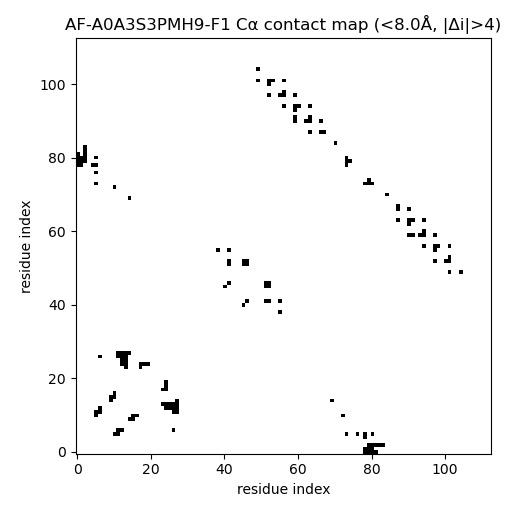 83 VAL A CA 1
ATOM 652 C C . VAL A 1 83 ? 0.479 -8.587 -7.606 1.00 90.44 83 VAL A C 1
ATOM 654 O O . VAL A 1 83 ? 0.006 -8.423 -6.488 1.00 90.44 83 VAL A O 1
ATOM 657 N N . CYS A 1 84 ? 0.471 -7.616 -8.527 1.00 89.12 84 CYS A N 1
ATOM 658 C CA . CYS A 1 84 ? -0.131 -6.304 -8.287 1.00 89.12 84 CYS A CA 1
ATOM 659 C C . CYS A 1 84 ? -1.627 -6.429 -7.978 1.00 89.12 84 CYS A C 1
ATOM 661 O O . CYS A 1 84 ? -2.083 -5.881 -6.982 1.00 89.12 84 CYS A O 1
ATOM 663 N N . VAL A 1 85 ? -2.366 -7.204 -8.781 1.00 89.06 85 VAL A N 1
ATOM 664 C CA . VAL A 1 85 ? -3.802 -7.440 -8.557 1.00 89.06 85 VAL A CA 1
ATOM 665 C C . VAL A 1 85 ? -4.049 -8.087 -7.192 1.00 89.06 85 VAL A C 1
ATOM 667 O O . VAL A 1 85 ? -4.911 -7.623 -6.453 1.00 89.06 85 VAL A O 1
ATOM 670 N N . ALA A 1 86 ? -3.262 -9.098 -6.814 1.00 92.00 86 ALA A N 1
ATOM 671 C CA . ALA A 1 86 ? -3.364 -9.730 -5.501 1.00 92.00 86 ALA A CA 1
ATOM 672 C C . ALA A 1 86 ? -3.129 -8.728 -4.358 1.00 92.00 86 ALA A C 1
ATOM 674 O O . ALA A 1 86 ? -3.896 -8.704 -3.397 1.00 92.00 86 ALA A O 1
ATOM 675 N N . LEU A 1 87 ? -2.123 -7.855 -4.480 1.00 91.94 87 LEU A N 1
ATOM 676 C CA . LEU A 1 87 ? -1.860 -6.804 -3.494 1.00 91.94 87 LEU A CA 1
ATOM 677 C C . LEU A 1 87 ? -3.009 -5.791 -3.399 1.00 91.94 87 LEU A C 1
ATOM 679 O O . LEU A 1 87 ? -3.339 -5.359 -2.298 1.00 91.94 87 LEU A O 1
ATOM 683 N N . TYR A 1 88 ? -3.660 -5.442 -4.510 1.00 91.44 88 TYR A N 1
ATOM 684 C CA . TYR A 1 88 ? -4.828 -4.554 -4.487 1.00 91.44 88 TYR A CA 1
ATOM 685 C C . TYR A 1 88 ? -6.012 -5.204 -3.770 1.00 91.44 88 TYR A C 1
ATOM 687 O O . TYR A 1 88 ? -6.664 -4.558 -2.951 1.00 91.44 88 TYR A O 1
ATOM 695 N N . THR A 1 89 ? -6.243 -6.498 -4.004 1.00 92.94 89 THR A N 1
ATOM 696 C CA . THR A 1 89 ? -7.262 -7.269 -3.280 1.00 92.94 89 THR A CA 1
ATOM 697 C C . THR A 1 89 ? -6.965 -7.318 -1.780 1.00 92.94 89 THR A C 1
ATOM 699 O O . THR A 1 89 ? -7.872 -7.130 -0.969 1.00 92.94 89 THR A O 1
ATOM 702 N N . ILE A 1 90 ? -5.700 -7.512 -1.391 1.00 92.75 90 ILE A N 1
ATOM 703 C CA . ILE A 1 90 ? -5.276 -7.492 0.018 1.00 92.75 90 ILE A CA 1
ATOM 704 C C . ILE A 1 90 ? -5.522 -6.110 0.640 1.00 92.75 90 ILE A C 1
ATOM 706 O O . ILE A 1 90 ? -6.107 -6.026 1.720 1.00 92.75 90 ILE A O 1
ATOM 710 N N . ASN A 1 91 ? -5.153 -5.026 -0.048 1.00 93.38 91 ASN A N 1
ATOM 711 C CA . ASN A 1 91 ? -5.417 -3.659 0.411 1.00 93.38 91 ASN A CA 1
ATOM 712 C C . ASN A 1 91 ? -6.919 -3.396 0.603 1.00 93.38 91 ASN A C 1
ATOM 714 O O . ASN A 1 91 ? -7.320 -2.775 1.592 1.00 93.38 91 ASN A O 1
ATOM 718 N N . PHE A 1 92 ? -7.766 -3.900 -0.294 1.00 91.94 92 PHE A N 1
ATOM 719 C CA . PHE A 1 92 ? -9.218 -3.782 -0.169 1.00 91.94 92 PHE A CA 1
ATOM 720 C C . PHE A 1 92 ? -9.767 -4.578 1.025 1.00 91.94 92 PHE A C 1
ATOM 722 O O . PHE A 1 92 ? -10.543 -4.053 1.827 1.00 91.94 92 PHE A O 1
ATOM 729 N N . ALA A 1 93 ? -9.307 -5.817 1.216 1.00 92.94 93 ALA A N 1
ATOM 730 C CA . ALA A 1 93 ? -9.665 -6.622 2.384 1.00 92.94 93 ALA A CA 1
ATOM 731 C C . ALA A 1 93 ? -9.241 -5.942 3.700 1.00 92.94 93 ALA A C 1
ATOM 733 O O . ALA A 1 93 ? -9.987 -5.947 4.682 1.00 92.94 93 ALA A O 1
ATOM 734 N N . MET A 1 94 ? -8.074 -5.295 3.706 1.00 90.38 94 MET A N 1
ATOM 735 C CA . MET A 1 94 ? -7.559 -4.550 4.851 1.00 90.38 94 MET A CA 1
ATOM 736 C C . MET A 1 94 ? -8.413 -3.318 5.180 1.00 90.38 94 MET A C 1
ATOM 738 O O . MET A 1 94 ? -8.666 -3.050 6.355 1.00 90.38 94 MET A O 1
ATOM 742 N N . LEU A 1 95 ? -8.944 -2.620 4.169 1.00 90.81 95 LEU A N 1
ATOM 743 C CA . LEU A 1 95 ? -9.910 -1.538 4.372 1.00 90.81 95 LEU A CA 1
ATOM 744 C C . LEU A 1 95 ? -11.187 -2.049 5.047 1.00 90.81 95 LEU A C 1
ATOM 746 O O . LEU A 1 95 ? -11.608 -1.476 6.053 1.00 90.81 95 LEU A O 1
ATOM 750 N N . ILE A 1 96 ? -11.759 -3.157 4.569 1.00 91.88 96 ILE A N 1
ATOM 751 C CA . ILE A 1 96 ? -12.944 -3.777 5.187 1.00 91.88 96 ILE A CA 1
ATOM 752 C C . ILE A 1 96 ? -12.656 -4.149 6.648 1.00 91.88 96 ILE A C 1
ATOM 754 O O . ILE A 1 96 ? -13.459 -3.851 7.537 1.00 91.88 96 ILE A O 1
ATOM 758 N N . ALA A 1 97 ? -11.500 -4.762 6.914 1.00 89.19 97 ALA A N 1
ATOM 759 C CA . ALA A 1 97 ? -11.079 -5.106 8.268 1.00 89.19 97 ALA A CA 1
ATOM 760 C C . ALA A 1 97 ? -10.940 -3.859 9.162 1.00 89.19 97 ALA A C 1
ATOM 762 O O . ALA A 1 97 ? -11.395 -3.874 10.306 1.00 89.19 97 ALA A O 1
ATOM 763 N N . SER A 1 98 ? -10.385 -2.760 8.636 1.00 89.44 98 SER A N 1
ATOM 764 C CA . SER A 1 98 ? -10.250 -1.490 9.363 1.00 89.44 98 SER A CA 1
ATOM 765 C C . SER A 1 98 ? -11.603 -0.893 9.764 1.00 89.44 98 SER A C 1
ATOM 767 O O . SER A 1 98 ? -11.783 -0.474 10.909 1.00 89.44 98 SER A O 1
ATOM 769 N N . ILE A 1 99 ? -12.584 -0.925 8.856 1.00 87.88 99 ILE A N 1
ATOM 770 C CA . ILE A 1 99 ? -13.929 -0.387 9.087 1.00 87.88 99 ILE A CA 1
ATOM 771 C C . ILE A 1 99 ? -14.643 -1.208 10.162 1.00 87.88 9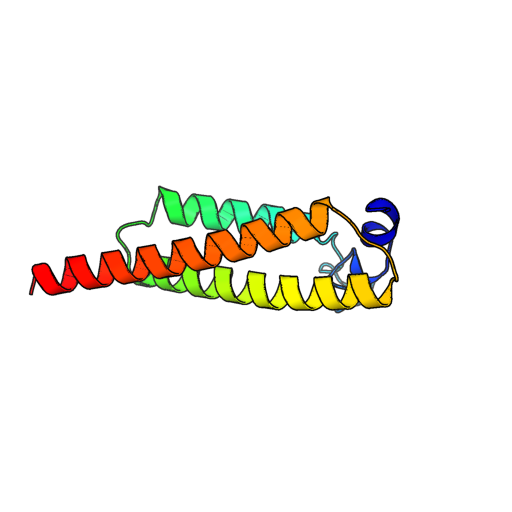9 ILE A C 1
ATOM 773 O O . ILE A 1 99 ? -15.215 -0.646 11.098 1.00 87.88 99 ILE A O 1
ATOM 777 N N . ARG A 1 100 ? -14.569 -2.543 10.066 1.00 88.56 100 ARG A N 1
ATOM 778 C CA . ARG A 1 100 ? -15.128 -3.452 11.077 1.00 88.56 100 ARG A CA 1
ATOM 779 C C . ARG A 1 100 ? -14.528 -3.186 12.453 1.00 88.56 100 ARG A C 1
ATOM 781 O O . ARG A 1 100 ? -15.275 -2.989 13.405 1.00 88.56 100 ARG A O 1
ATOM 788 N N . ARG A 1 101 ? -13.200 -3.074 12.537 1.00 84.94 101 ARG A N 1
ATOM 789 C CA . ARG A 1 101 ? -12.491 -2.816 13.796 1.00 84.94 101 ARG A CA 1
ATOM 790 C C . ARG A 1 101 ? -12.921 -1.506 14.452 1.00 84.94 101 ARG A C 1
ATOM 792 O O . ARG A 1 101 ? -13.185 -1.480 15.651 1.00 84.94 101 ARG A O 1
ATOM 799 N N . VAL A 1 102 ? -13.040 -0.424 13.684 1.00 83.94 102 VAL A N 1
ATOM 800 C CA . VAL A 1 102 ? -13.491 0.866 14.229 1.00 83.94 102 VAL A CA 1
ATOM 801 C C . VAL A 1 102 ? -14.951 0.810 14.678 1.00 83.94 102 VAL A C 1
ATOM 803 O O . VAL A 1 102 ? -15.281 1.350 15.735 1.00 83.94 102 VAL A O 1
ATOM 806 N N . ASN A 1 103 ? -15.816 0.115 13.938 1.00 85.75 103 ASN A N 1
ATOM 807 C CA . ASN A 1 103 ? -17.205 -0.092 14.346 1.00 85.75 103 ASN A CA 1
ATOM 808 C C . ASN A 1 103 ? -17.313 -0.915 15.638 1.00 85.75 103 ASN A C 1
ATOM 810 O O . ASN A 1 103 ? -18.106 -0.568 16.512 1.00 85.75 103 ASN A O 1
ATOM 814 N N . ASP A 1 104 ? -16.494 -1.954 15.803 1.00 84.06 104 ASP A N 1
ATOM 815 C CA . ASP A 1 104 ? -16.470 -2.766 17.023 1.00 84.06 104 ASP A CA 1
ATOM 816 C C . ASP A 1 104 ? -16.001 -1.957 18.237 1.00 84.06 104 ASP A C 1
ATOM 818 O O . ASP A 1 104 ? -16.574 -2.076 19.321 1.00 84.06 104 ASP A O 1
ATOM 822 N N . ILE A 1 105 ? -15.008 -1.081 18.066 1.00 81.75 105 ILE A N 1
ATOM 823 C CA . ILE A 1 105 ? -14.539 -0.194 19.139 1.00 81.75 105 ILE A CA 1
ATOM 824 C C . ILE A 1 105 ? -15.619 0.821 19.526 1.00 81.75 105 ILE A C 1
ATOM 826 O O . ILE A 1 105 ? -15.857 1.027 20.717 1.00 81.75 105 ILE A O 1
ATOM 830 N N . LYS A 1 106 ? -16.315 1.415 18.545 1.00 80.88 106 LYS A N 1
ATOM 831 C CA . LYS A 1 106 ? -17.455 2.310 18.809 1.00 80.88 106 LYS A CA 1
ATOM 832 C C . LYS A 1 106 ? -18.554 1.600 19.603 1.00 80.88 106 LYS A C 1
ATOM 834 O O . LYS A 1 106 ? -19.026 2.145 20.594 1.00 80.88 106 LYS A O 1
ATOM 839 N N . LYS A 1 107 ? -18.908 0.364 19.225 1.00 81.50 107 LYS A N 1
ATOM 840 C CA . LYS A 1 107 ? -19.897 -0.454 19.952 1.00 81.50 107 LYS A CA 1
ATOM 841 C C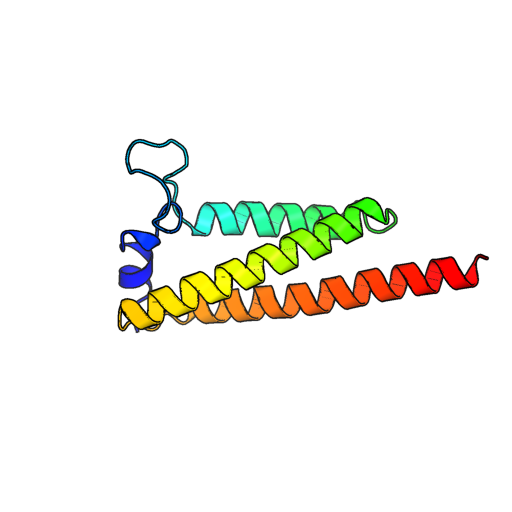 . LYS A 1 107 ? -19.465 -0.770 21.385 1.00 81.50 107 LYS A C 1
ATOM 843 O O . LYS A 1 107 ? -20.296 -0.737 22.284 1.00 81.50 107 LYS A O 1
ATOM 848 N N . ARG A 1 108 ? -18.182 -1.082 21.609 1.00 79.38 108 ARG A N 1
ATOM 849 C CA . ARG A 1 108 ? -17.647 -1.347 22.957 1.00 79.38 108 ARG A CA 1
ATOM 850 C C . ARG A 1 108 ? -17.731 -0.116 23.855 1.00 79.38 108 ARG A C 1
ATOM 852 O O . ARG A 1 108 ? -18.104 -0.267 25.010 1.00 79.38 108 ARG A O 1
ATOM 859 N N . LYS A 1 109 ? -17.436 1.074 23.322 1.00 75.00 109 LYS A N 1
ATOM 860 C CA . LYS A 1 109 ? -17.578 2.333 24.065 1.00 75.00 109 LYS A CA 1
ATOM 861 C C . LYS A 1 109 ? -19.027 2.665 24.408 1.00 75.00 109 LYS A C 1
ATOM 863 O O . LYS A 1 109 ? -19.306 2.922 25.565 1.00 75.00 109 LYS A O 1
ATOM 868 N N . ALA A 1 110 ? -19.944 2.538 23.449 1.00 75.31 110 ALA A N 1
ATOM 869 C CA . ALA A 1 110 ? -21.369 2.803 23.672 1.00 75.31 110 ALA A CA 1
ATOM 870 C C . ALA A 1 110 ? -22.043 1.845 24.678 1.00 75.31 110 ALA A C 1
ATOM 872 O O . ALA A 1 110 ? -23.164 2.092 25.093 1.00 75.31 110 ALA A O 1
ATOM 873 N N . LYS A 1 111 ? -21.396 0.724 25.030 1.00 74.06 111 LYS A N 1
ATOM 874 C CA . LYS A 1 111 ? -21.859 -0.204 26.077 1.00 74.06 111 LYS A CA 1
ATOM 875 C C . LYS A 1 111 ? -21.272 0.120 27.463 1.00 74.06 111 LYS A C 1
ATOM 877 O O . LYS A 1 111 ? -21.675 -0.497 28.442 1.00 74.06 111 LYS A O 1
ATOM 882 N N . GLN A 1 112 ? -20.264 0.991 27.528 1.00 64.38 112 GLN A N 1
ATOM 883 C CA . GLN A 1 112 ? -19.616 1.433 28.769 1.00 64.38 112 GLN A CA 1
ATOM 884 C C . GLN A 1 112 ? -20.157 2.779 29.278 1.00 64.38 112 GLN A C 1
ATOM 886 O O . GLN A 1 112 ? -19.886 3.117 30.427 1.00 64.38 112 GLN A O 1
ATOM 891 N N . GLU A 1 113 ? -20.881 3.518 28.434 1.00 53.78 113 GLU A N 1
ATOM 892 C CA . GLU A 1 113 ? -21.674 4.712 28.772 1.00 53.78 113 GLU A CA 1
ATOM 893 C C . GLU A 1 113 ? -23.114 4.312 29.117 1.00 53.78 113 GLU A C 1
ATOM 895 O O . GLU A 1 113 ? -23.692 4.956 30.020 1.00 53.78 113 GLU A O 1
#

pLDDT: mean 85.29, std 7.21, range [53.78, 93.5]

Foldseek 3Di:
DDPPLLCPDCCQFLNVPDDPPDPRRHGPVVVVVVLVVLLVCLVPPVLLDLVSLVVQLVSLVVVLVSLVSSVVVCVVSVHDDPVSVVVNVVSVVSNVVSVVSNVVSVVVVVVVD

InterPro domains:
  IPR012932 Vitamin K epoxide reductase [PF07884] (1-98)
  IPR012932 Vitamin K epoxide reductase [SM00756] (1-102)
  IPR038354 VKOR domain superfamily [G3DSA:1.20.1440.130] (1-112)
  IPR042406 Vitamin K epoxide reductase complex subunit 1 [PTHR14519] (1-112)

Organism: NCBI:txid1965070

Secondary structure (DSSP, 8-state):
--HHHHHTSGGGBGGGTS-TTSTT--BHHHHHHHHHHHHHHHHHH-TT-HHHHHHHHHHHHHHHHHHHHHHHHHHHTT---HHHHHHHHHHHHHHHHHHHHHHHHHHHHHTT-